Protein 4LQZ (pdb70)

CATH classification: 2.40.128.570

Nearest PDB structures (foldseek):
  4lqz-assembly1_A  TM=1.008E+00  e=1.865E-23  Staphylococcus aureus subsp. aureus Mu50
  6ybp-assembly1_J  TM=5.156E-01  e=3.260E+00  Methylorubrum extorquens AM1
  2ra6-assembly2_D  TM=4.045E-01  e=3.438E+00  Trichosurus vulpecula

B-factor: mean 44.54, std 18.02, range [18.48, 122.45]

InterPro domains:
  IPR032590 Protein of unknown function DUF4909 [PF16253] (34-160)

Structure (mmCIF, N/CA/C/O backbone):
data_4LQZ
#
_entry.id   4LQZ
#
_cell.length_a   60.352
_cell.length_b   60.352
_cell.length_c   37.388
_cell.angle_alpha   90.000
_cell.angle_beta   90.000
_cell.angle_gamma   90.000
#
_symmetry.space_group_name_H-M   'P 4'
#
loop_
_entity.id
_entity.type
_entity.pdbx_description
1 polymer 'Uncharacterized protein'
2 non-polymer 'PHOSPHATE ION'
3 non-polymer 'CHLORIDE ION'
4 water water
#
loop_
_atom_site.group_PDB
_atom_site.id
_atom_site.type_symbol
_atom_site.label_atom_id
_atom_site.label_alt_id
_atom_site.label_comp_id
_atom_site.label_asym_id
_atom_site.label_entity_id
_atom_site.label_seq_id
_atom_site.pdbx_PDB_ins_code
_atom_site.Cartn_x
_atom_site.Cartn_y
_atom_site.Cartn_z
_atom_site.occupancy
_atom_site.B_iso_or_equiv
_atom_site.auth_seq_id
_atom_site.auth_comp_id
_atom_site.auth_asym_id
_atom_site.auth_atom_id
_atom_site.pdbx_PDB_model_num
ATOM 1 N N . GLU A 1 13 ? 30.730 22.550 1.912 1.00 65.36 -6 GLU A N 1
ATOM 2 C CA . GLU A 1 13 ? 29.442 21.863 1.858 1.00 62.74 -6 GLU A CA 1
ATOM 3 C C . GLU A 1 13 ? 28.361 22.621 2.670 1.00 63.53 -6 GLU A C 1
ATOM 4 O O . GLU A 1 13 ? 28.503 23.825 2.919 1.00 64.68 -6 GLU A O 1
ATOM 6 N N . ASN A 1 14 ? 27.279 21.911 3.057 1.00 55.92 -5 ASN A N 1
ATOM 7 C CA . ASN A 1 14 ? 26.139 22.458 3.799 1.00 52.82 -5 ASN A CA 1
ATOM 8 C C . ASN A 1 14 ? 26.194 22.096 5.300 1.00 51.38 -5 ASN A C 1
ATOM 9 O O . ASN A 1 14 ? 26.190 20.912 5.653 1.00 48.52 -5 ASN A O 1
ATOM 14 N N . LEU A 1 15 ? 26.217 23.140 6.171 1.00 46.03 -4 LEU A N 1
ATOM 15 C CA . LEU A 1 15 ? 26.335 23.045 7.632 1.00 43.21 -4 LEU A CA 1
ATOM 16 C C . LEU A 1 15 ? 25.005 23.239 8.387 1.00 39.35 -4 LEU A C 1
ATOM 17 O O . LEU A 1 15 ? 25.025 23.543 9.581 1.00 39.34 -4 LEU A O 1
ATOM 19 N N . TYR A 1 16 ? 23.855 23.044 7.709 1.00 30.81 -3 TYR A N 1
ATOM 20 C CA . TYR A 1 16 ? 22.490 23.229 8.263 1.00 26.68 -3 TYR A CA 1
ATOM 21 C C . TYR A 1 16 ? 22.239 22.456 9.582 1.00 27.43 -3 TYR A C 1
ATOM 22 O O . TYR A 1 16 ? 21.576 22.986 10.465 1.00 26.58 -3 TYR A O 1
ATOM 31 N N . PHE A 1 17 ? 22.766 21.228 9.708 1.00 23.22 -2 PHE A N 1
ATOM 32 C CA . PHE A 1 17 ? 22.584 20.387 10.900 1.00 22.26 -2 PHE A CA 1
ATOM 33 C C . PHE A 1 17 ? 23.856 20.259 11.738 1.00 27.05 -2 PHE A C 1
ATOM 34 O O . PHE A 1 17 ? 23.798 19.695 12.834 1.00 25.25 -2 PHE A O 1
ATOM 42 N N . GLN A 1 18 ? 25.008 20.708 11.201 1.00 26.64 -1 GLN A N 1
ATOM 43 C CA . GLN A 1 18 ? 26.287 20.578 11.878 1.00 28.20 -1 GLN A CA 1
ATOM 44 C C . GLN A 1 18 ? 26.225 21.172 13.281 1.00 32.39 -1 GLN A C 1
ATOM 45 O O . GLN A 1 18 ? 25.777 22.307 13.458 1.00 29.97 -1 GLN A O 1
ATOM 51 N N . GLY A 1 19 ? 26.619 20.355 14.256 1.00 30.35 0 GLY A N 1
ATOM 52 C CA . GLY A 1 19 ? 26.653 20.722 15.662 1.00 32.10 0 GLY A CA 1
ATOM 53 C C . GLY A 1 19 ? 25.337 20.564 16.386 1.00 35.34 0 GLY A C 1
ATOM 54 O O . GLY A 1 19 ? 25.280 20.827 17.588 1.00 36.27 0 GLY A O 1
ATOM 55 N N . GLN A 1 20 ? 24.261 20.126 15.663 1.00 28.69 34 GLN A N 1
ATOM 56 C CA . GLN A 1 20 ? 22.925 19.958 16.245 1.00 27.84 34 GLN A CA 1
ATOM 57 C C . GLN A 1 20 ? 22.652 18.508 16.661 1.00 30.58 34 GLN A C 1
ATOM 58 O O . GLN A 1 20 ? 22.970 17.574 15.919 1.00 27.16 34 GLN A O 1
ATOM 64 N N . ARG A 1 21 ? 21.940 18.364 17.789 1.00 27.41 35 ARG A N 1
ATOM 65 C CA . ARG A 1 21 ? 21.503 17.106 18.383 1.00 26.42 35 ARG A CA 1
ATOM 66 C C . ARG A 1 21 ? 19.971 17.065 18.398 1.00 27.91 35 ARG A C 1
ATOM 67 O O . ARG A 1 21 ? 19.329 18.007 18.875 1.00 29.16 35 ARG A O 1
ATOM 75 N N . PHE A 1 22 ? 19.385 15.998 17.861 1.00 23.04 36 PHE A N 1
ATOM 76 C CA . PHE A 1 22 ? 17.927 15.838 17.820 1.00 23.17 36 PHE A CA 1
ATOM 77 C C . PHE A 1 22 ? 17.463 14.590 18.486 1.00 29.96 36 PHE A C 1
ATOM 78 O O . PHE A 1 22 ? 18.116 13.545 18.400 1.00 29.37 36 PHE A O 1
ATOM 86 N N . GLU A 1 23 ? 16.264 14.657 19.033 1.00 27.21 37 GLU A N 1
ATOM 87 C CA . GLU A 1 23 ? 15.590 13.484 19.545 1.00 28.54 37 GLU A CA 1
ATOM 88 C C . GLU A 1 23 ? 14.908 12.853 18.340 1.00 32.76 37 GLU A C 1
ATOM 89 O O . GLU A 1 23 ? 14.309 13.571 17.533 1.00 31.97 37 GLU A O 1
ATOM 95 N N . ILE A 1 24 ? 15.016 11.540 18.195 1.00 28.02 38 ILE A N 1
ATOM 96 C CA . ILE A 1 24 ? 14.417 10.830 17.070 1.00 28.21 38 ILE A CA 1
ATOM 97 C C . ILE A 1 24 ? 13.094 10.197 17.476 1.00 35.66 38 ILE A C 1
ATOM 98 O O . ILE A 1 24 ? 13.035 9.418 18.436 1.00 36.74 38 ILE A O 1
ATOM 103 N N . GLN A 1 25 ? 12.046 10.502 16.705 1.00 33.99 39 GLN A N 1
ATOM 104 C CA . GLN A 1 25 ? 10.706 9.963 16.919 1.00 37.37 39 GLN A CA 1
ATOM 105 C C . GLN A 1 25 ? 10.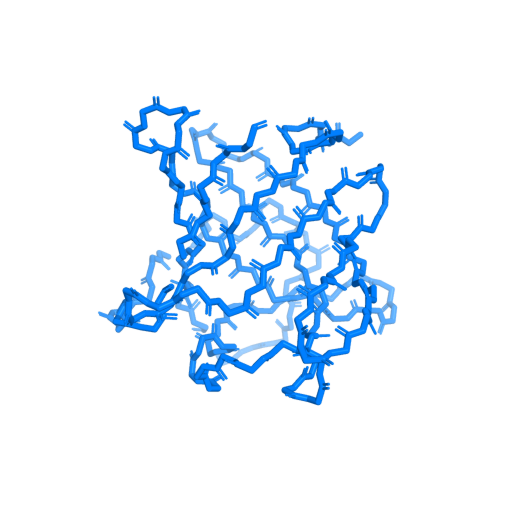170 9.358 15.644 1.00 41.40 39 GLN A C 1
ATOM 106 O O . GLN A 1 25 ? 10.444 9.839 14.540 1.00 38.93 39 GLN A O 1
ATOM 112 N N . GLN A 1 26 ? 9.459 8.256 15.797 1.00 40.97 40 GLN A N 1
ATOM 113 C CA . GLN A 1 26 ? 8.809 7.549 14.698 1.00 41.00 40 GLN A CA 1
ATOM 114 C C . GLN A 1 26 ? 7.577 6.882 15.278 1.00 50.29 40 GLN A C 1
ATOM 115 O O . GLN A 1 26 ? 7.682 6.207 16.303 1.00 51.84 40 GLN A O 1
ATOM 121 N N . HIS A 1 27 ? 6.406 7.163 14.697 1.00 50.60 41 HIS A N 1
ATOM 122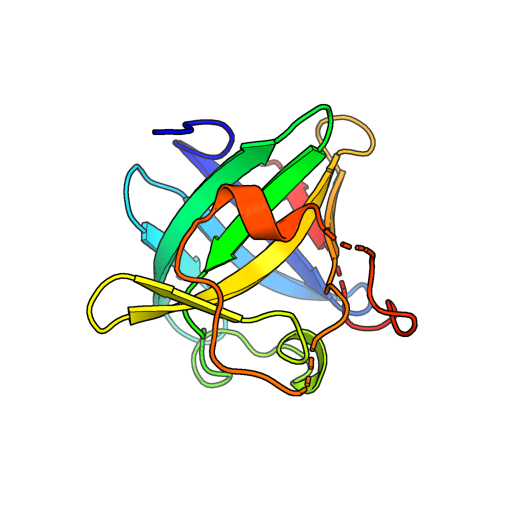 C CA . HIS A 1 27 ? 5.101 6.676 15.188 1.00 55.66 41 HIS A CA 1
ATOM 123 C C . HIS A 1 27 ? 4.897 7.144 16.658 1.00 61.09 41 HIS A C 1
ATOM 124 O O . HIS A 1 27 ? 4.556 6.357 17.537 1.00 64.09 41 HIS A O 1
ATOM 131 N N . ASN A 1 28 ? 5.195 8.434 16.911 1.00 57.79 42 ASN A N 1
ATOM 132 C CA . ASN A 1 28 ? 5.061 9.176 18.182 1.00 60.42 42 ASN A CA 1
ATOM 133 C C . ASN A 1 28 ? 5.895 8.577 19.336 1.00 65.72 42 ASN A C 1
ATOM 134 O O . ASN A 1 28 ? 5.699 8.966 20.496 1.00 68.59 42 ASN A O 1
ATOM 139 N N . GLU A 1 29 ? 6.846 7.677 19.020 1.00 59.69 43 GLU A N 1
ATOM 140 C CA . GLU A 1 29 ? 7.708 7.068 20.023 1.00 59.65 43 GLU A CA 1
ATOM 141 C C . GLU A 1 29 ? 9.142 7.487 19.812 1.00 57.58 43 GLU A C 1
ATOM 142 O O . GLU A 1 29 ? 9.622 7.482 18.679 1.00 54.09 43 GLU A O 1
ATOM 144 N N . THR A 1 30 ? 9.826 7.830 20.907 1.00 53.43 44 THR A N 1
ATOM 145 C CA . THR A 1 30 ? 11.243 8.144 20.913 1.00 50.82 44 THR A CA 1
ATOM 146 C C . THR A 1 30 ? 12.032 6.837 20.626 1.00 51.98 44 THR A C 1
ATOM 147 O O . THR A 1 30 ? 11.779 5.804 21.249 1.00 53.66 44 THR A O 1
ATOM 151 N N . ILE A 1 31 ? 12.925 6.872 19.636 1.00 44.55 45 ILE A N 1
ATOM 152 C CA . ILE A 1 31 ? 13.708 5.682 19.286 1.00 43.06 45 ILE A CA 1
ATOM 153 C C . ILE A 1 31 ? 15.219 5.965 19.435 1.00 44.71 45 ILE A C 1
ATOM 154 O O . ILE A 1 31 ? 16.033 5.080 19.150 1.00 43.88 45 ILE A O 1
ATOM 159 N N . GLY A 1 32 ? 15.567 7.157 19.941 1.00 38.60 46 GLY A N 1
ATOM 160 C CA . GLY A 1 32 ? 16.953 7.563 20.153 1.00 36.44 46 GLY A CA 1
ATOM 161 C C . GLY A 1 32 ? 17.266 9.021 19.871 1.00 36.80 46 GLY A C 1
ATOM 162 O O . GLY A 1 32 ? 16.353 9.828 19.709 1.00 35.04 46 GLY A O 1
ATOM 163 N N . SER A 1 33 ? 18.576 9.366 19.875 1.00 30.43 47 SER A N 1
ATOM 164 C CA . SER A 1 33 ? 19.115 10.697 19.598 1.00 27.71 47 SER A CA 1
ATOM 165 C C . SER A 1 33 ? 20.108 10.637 18.436 1.00 28.04 47 SER A C 1
ATOM 166 O O . SER A 1 33 ? 20.732 9.608 18.197 1.00 24.50 47 SER A O 1
ATOM 169 N N . ILE A 1 34 ? 20.248 11.758 17.727 1.00 24.73 48 ILE A N 1
ATOM 170 C CA . ILE A 1 34 ? 21.179 11.876 16.614 1.00 23.62 48 ILE A CA 1
ATOM 171 C C . ILE A 1 34 ? 21.899 13.216 16.727 1.00 24.33 48 ILE A C 1
ATOM 172 O O . ILE A 1 34 ? 21.261 14.258 16.886 1.00 21.36 48 ILE A O 1
ATOM 177 N N . TYR A 1 35 ? 23.219 13.176 16.647 1.00 22.92 49 TYR A N 1
ATOM 178 C CA . TYR A 1 35 ? 24.058 14.357 16.666 1.00 24.36 49 TYR A CA 1
ATOM 179 C C . TYR A 1 35 ? 24.798 14.430 15.341 1.00 26.76 49 TYR A C 1
ATOM 180 O O . TYR A 1 35 ? 25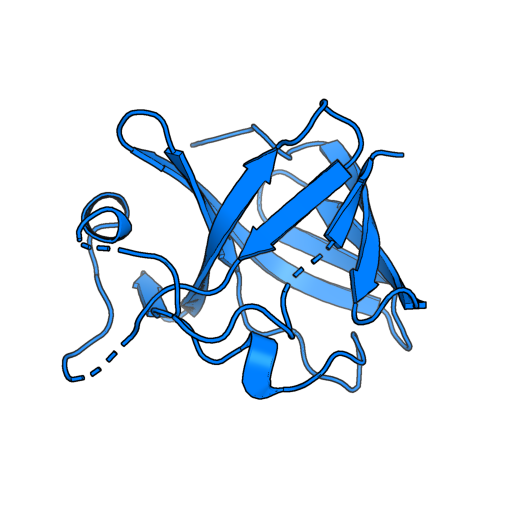.445 13.472 14.965 1.00 27.32 49 TYR A O 1
ATOM 189 N N . PHE A 1 36 ? 24.712 15.549 14.640 1.00 22.73 50 PHE A N 1
ATOM 190 C CA . PHE A 1 36 ? 25.401 15.697 13.354 1.00 22.40 50 PHE A CA 1
ATOM 191 C C . PHE A 1 36 ? 26.691 16.490 13.488 1.00 25.07 50 PHE A C 1
ATOM 192 O O . PHE A 1 36 ? 26.666 17.615 13.994 1.00 21.83 50 PHE A O 1
ATOM 200 N N . SER A 1 37 ? 27.839 15.914 13.041 1.00 24.85 51 SER A N 1
ATOM 201 C CA . SER A 1 37 ? 29.092 16.677 12.997 1.00 27.55 51 SER A CA 1
ATOM 202 C C . SER A 1 37 ? 29.307 17.195 11.590 1.00 32.04 51 SER A C 1
ATOM 203 O O . SER A 1 37 ? 28.353 17.289 10.831 1.00 28.44 51 SER A O 1
ATOM 206 N N . ALA A 1 38 ? 30.570 17.454 11.192 1.00 33.29 52 ALA A N 1
ATOM 207 C CA . ALA A 1 38 ? 30.802 17.876 9.820 1.00 34.72 52 ALA A CA 1
ATOM 208 C C . ALA A 1 38 ? 30.567 16.695 8.858 1.00 35.53 52 ALA A C 1
ATOM 209 O O . ALA A 1 38 ? 29.934 16.900 7.831 1.00 34.96 52 ALA A O 1
ATOM 211 N N . ASP A 1 39 ? 31.001 15.459 9.207 1.00 30.09 53 ASP A N 1
ATOM 212 C CA . ASP A 1 39 ? 30.874 14.316 8.277 1.00 26.77 53 ASP A CA 1
ATOM 213 C C . ASP A 1 39 ? 29.955 13.172 8.683 1.00 27.09 53 ASP A C 1
ATOM 214 O O . ASP A 1 39 ? 29.548 12.406 7.807 1.00 23.12 53 ASP A O 1
ATOM 219 N N . TYR A 1 40 ? 29.674 13.004 9.984 1.00 23.66 54 TYR A N 1
ATOM 220 C CA . TYR A 1 40 ? 28.877 11.864 10.415 1.00 21.82 54 TYR A CA 1
ATOM 221 C C . TYR A 1 40 ? 27.689 12.214 11.282 1.00 23.33 54 TYR A C 1
ATOM 222 O O . TYR A 1 40 ? 27.716 13.186 12.034 1.00 24.51 54 TYR A O 1
ATOM 231 N N . ALA A 1 41 ? 26.666 11.359 11.220 1.00 19.67 55 ALA A N 1
ATOM 232 C CA . ALA A 1 41 ? 25.559 11.388 12.162 1.00 18.97 55 ALA A CA 1
ATOM 233 C C . ALA A 1 41 ? 25.958 10.427 13.242 1.00 23.22 55 ALA A C 1
ATOM 234 O O . ALA A 1 41 ? 26.434 9.327 12.929 1.00 23.33 55 ALA A O 1
ATOM 236 N N . HIS A 1 42 ? 25.896 10.867 14.498 1.00 21.10 56 HIS A N 1
ATOM 237 C CA . HIS A 1 42 ? 26.252 10.033 15.639 1.00 21.66 56 HIS A CA 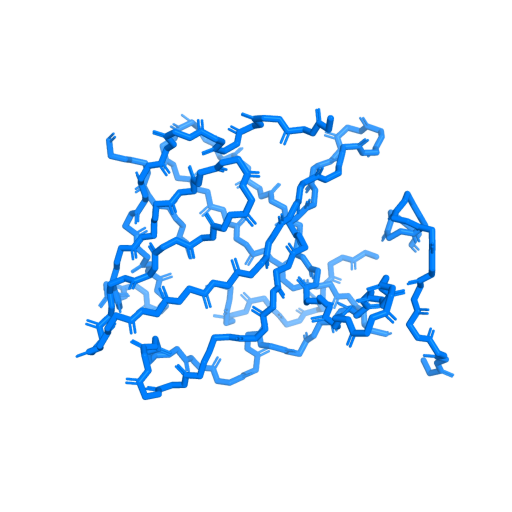1
ATOM 238 C C . HIS A 1 42 ? 24.919 9.613 16.290 1.00 25.25 56 HIS A C 1
ATOM 239 O O . HIS A 1 42 ? 24.183 10.445 16.851 1.00 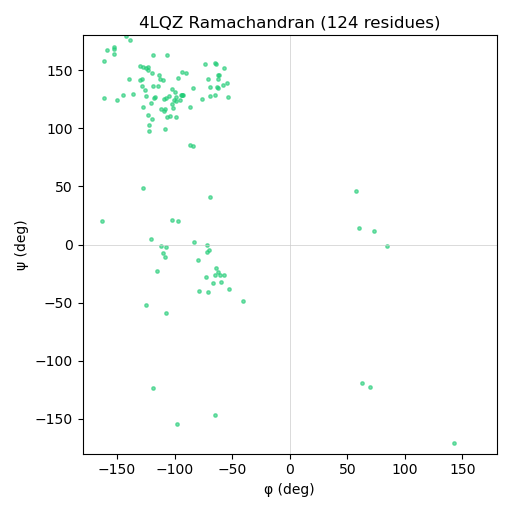24.16 56 HIS A O 1
ATOM 246 N N . ILE A 1 43 ? 24.600 8.318 16.165 1.00 21.87 57 ILE A N 1
ATOM 247 C CA . ILE A 1 43 ? 23.309 7.785 16.586 1.00 23.93 57 ILE A CA 1
ATOM 248 C C . ILE A 1 43 ? 23.428 7.067 17.922 1.00 31.17 57 ILE A C 1
ATOM 249 O O . ILE A 1 43 ? 24.323 6.244 18.124 1.00 28.63 57 ILE A O 1
ATOM 254 N N . ARG A 1 44 ? 22.479 7.374 18.823 1.00 30.11 58 ARG A N 1
ATOM 255 C CA . ARG A 1 44 ? 22.338 6.700 20.109 1.00 32.75 58 ARG A CA 1
ATOM 256 C C . ARG A 1 44 ? 20.922 6.131 20.148 1.00 36.91 58 ARG A C 1
ATOM 257 O O . ARG A 1 44 ? 19.994 6.897 20.352 1.00 36.49 58 ARG A O 1
ATOM 265 N N . GLY A 1 45 ? 20.764 4.843 19.824 1.00 35.21 59 GLY A N 1
ATOM 266 C CA . GLY A 1 45 ? 19.478 4.135 19.850 1.00 36.93 59 GLY A CA 1
ATOM 267 C C . GLY A 1 45 ? 19.554 2.986 20.833 1.00 42.74 59 GLY A C 1
ATOM 268 O O . GLY A 1 45 ? 19.942 3.204 21.988 1.00 43.40 59 GLY A O 1
ATOM 269 N N . ILE A 1 46 ? 19.280 1.727 20.367 1.00 40.31 60 ILE A N 1
ATOM 270 C CA . ILE A 1 46 ? 19.473 0.509 21.192 1.00 42.32 60 ILE A CA 1
ATOM 271 C C . ILE A 1 46 ? 20.963 0.366 21.429 1.00 41.81 60 ILE A C 1
ATOM 272 O O . ILE A 1 46 ? 21.406 -0.176 22.447 1.00 42.10 60 ILE A O 1
ATOM 277 N N . GLU A 1 47 ? 21.733 0.796 20.424 1.00 35.11 61 GLU A N 1
ATOM 278 C CA . GLU A 1 47 ? 23.196 0.806 20.438 1.00 34.74 61 GLU A CA 1
ATOM 279 C C . GLU A 1 47 ? 23.692 2.091 19.818 1.00 35.00 61 GLU A C 1
ATOM 280 O O . GLU A 1 47 ? 22.890 2.883 19.326 1.00 32.87 61 GLU A O 1
ATOM 286 N N . LYS A 1 48 ? 25.006 2.300 19.835 1.00 31.79 62 LYS A N 1
ATOM 287 C CA . LYS A 1 48 ? 25.644 3.458 19.205 1.00 30.36 62 LYS A CA 1
ATOM 288 C C . LYS A 1 48 ? 26.005 3.119 17.773 1.00 34.79 62 LYS A C 1
ATOM 289 O O . LYS A 1 48 ? 26.407 1.996 17.479 1.00 35.41 62 LYS A O 1
ATOM 295 N N . GLY A 1 49 ? 25.957 4.105 16.907 1.00 30.97 63 G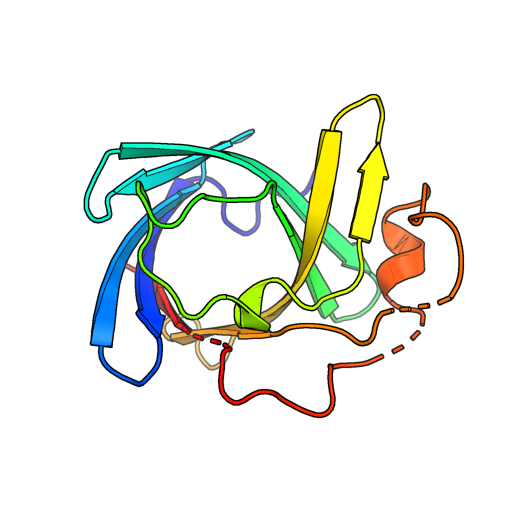LY A N 1
ATOM 296 C CA . GLY A 1 49 ? 26.374 3.908 15.527 1.00 29.82 63 GLY A CA 1
ATOM 297 C C . GLY A 1 49 ? 26.734 5.202 14.842 1.00 28.45 63 GLY A C 1
ATOM 298 O O . GLY A 1 49 ? 26.497 6.280 15.378 1.00 26.42 63 GLY A O 1
ATOM 299 N N . THR A 1 50 ? 27.367 5.104 13.686 1.00 24.81 64 THR A N 1
ATOM 300 C CA . THR A 1 50 ? 27.676 6.296 12.901 1.00 23.87 64 THR A CA 1
ATOM 301 C C . THR A 1 50 ? 27.221 6.062 11.478 1.00 28.74 64 THR A C 1
ATOM 302 O O . THR A 1 50 ? 27.152 4.910 11.007 1.00 28.53 64 THR A O 1
ATOM 306 N N . ALA A 1 51 ? 26.915 7.155 10.796 1.00 23.97 65 ALA A N 1
ATOM 307 C CA . ALA A 1 51 ? 26.489 7.118 9.418 1.00 23.05 65 ALA A CA 1
ATOM 308 C C . ALA A 1 51 ? 27.017 8.343 8.685 1.00 25.84 65 ALA A C 1
ATOM 309 O O . ALA A 1 51 ? 26.823 9.473 9.156 1.00 24.09 65 ALA A O 1
ATOM 311 N N . LYS A 1 52 ? 27.676 8.124 7.529 1.00 23.34 66 LYS A N 1
ATOM 312 C CA . LYS A 1 52 ? 28.126 9.237 6.679 1.00 23.13 66 LYS A CA 1
ATOM 313 C C . LYS A 1 52 ? 26.885 9.992 6.223 1.00 26.48 66 LYS A C 1
ATOM 314 O O . LYS A 1 52 ? 25.854 9.370 5.978 1.00 24.69 66 LYS A O 1
ATOM 320 N N . TYR A 1 53 ? 26.967 11.316 6.142 1.00 24.42 67 TYR A N 1
ATOM 321 C CA . TYR A 1 53 ? 25.828 12.139 5.725 1.00 22.77 67 TYR A CA 1
ATOM 322 C C . TYR A 1 53 ? 26.336 13.419 5.093 1.00 27.50 67 TYR A C 1
ATOM 323 O O . TYR A 1 53 ? 27.468 13.849 5.340 1.00 28.87 67 TYR A O 1
ATOM 332 N N . PHE A 1 54 ? 25.438 14.086 4.389 1.00 25.93 68 PHE A N 1
ATOM 333 C CA . PHE A 1 54 ? 25.599 15.426 3.856 1.00 25.42 68 PHE A CA 1
ATOM 334 C C . PHE A 1 54 ? 24.243 15.991 3.537 1.00 27.52 68 PHE A C 1
ATOM 335 O O . PHE A 1 54 ? 23.269 15.241 3.387 1.00 26.49 68 PHE A O 1
ATOM 343 N N . ILE A 1 55 ? 24.168 17.323 3.475 1.00 24.67 69 ILE A N 1
ATOM 344 C CA . ILE A 1 55 ? 22.935 18.045 3.164 1.00 24.51 69 ILE A CA 1
ATOM 345 C C . ILE A 1 55 ? 23.149 18.843 1.893 1.00 33.25 69 ILE A C 1
ATOM 346 O O . ILE A 1 55 ? 24.217 19.417 1.706 1.00 34.41 69 ILE A O 1
ATOM 351 N N . ASP A 1 56 ? 22.166 18.813 0.986 1.00 31.85 70 ASP A N 1
ATOM 352 C CA . ASP A 1 56 ? 22.216 19.603 -0.231 1.00 34.02 70 ASP A CA 1
ATOM 353 C C . ASP A 1 56 ? 20.961 20.456 -0.321 1.00 36.92 70 ASP A C 1
ATOM 354 O O . ASP A 1 56 ? 19.844 19.948 -0.173 1.00 34.29 70 ASP A O 1
ATOM 359 N N . LYS A 1 57 ? 21.160 21.765 -0.521 1.00 36.84 71 LYS A N 1
ATOM 360 C CA . LYS A 1 57 ? 20.068 22.709 -0.714 1.00 37.20 71 LYS A CA 1
ATOM 361 C C . LYS A 1 57 ? 19.975 22.994 -2.188 1.00 44.98 71 LYS A C 1
ATOM 362 O O . LYS A 1 57 ? 20.942 23.463 -2.788 1.00 46.95 71 LYS A O 1
ATOM 368 N N . VAL A 1 58 ? 18.842 22.647 -2.788 1.00 42.88 72 VAL A N 1
ATOM 369 C CA . VAL A 1 58 ? 18.591 22.906 -4.201 1.00 46.01 72 VAL A CA 1
ATOM 370 C C . VAL A 1 58 ? 17.247 23.633 -4.262 1.00 49.60 72 VAL A C 1
ATOM 371 O O . VAL A 1 58 ? 16.228 23.135 -3.774 1.00 46.71 72 VAL A O 1
ATOM 375 N N . GLY A 1 59 ? 17.301 24.854 -4.775 1.00 48.99 73 GLY A N 1
ATOM 376 C CA . GLY A 1 59 ? 16.149 25.740 -4.824 1.00 49.50 73 GLY A CA 1
ATOM 377 C C . GLY A 1 59 ? 15.803 26.183 -3.419 1.00 50.06 73 GLY A C 1
ATOM 378 O O . GLY A 1 59 ? 16.655 26.727 -2.711 1.00 50.19 73 GLY A O 1
ATOM 379 N N . SER A 1 60 ? 14.563 25.913 -3.006 1.00 44.07 74 SER A N 1
ATOM 380 C CA A SER A 1 60 ? 14.049 26.275 -1.687 0.50 41.34 74 SER A CA 1
ATOM 381 C CA B SER A 1 60 ? 14.064 26.279 -1.683 0.50 41.13 74 SER A CA 1
ATOM 382 C C . SER A 1 60 ? 14.160 25.118 -0.700 1.00 42.90 74 SER A C 1
ATOM 383 O O . SER A 1 60 ? 14.181 25.351 0.510 1.00 43.21 74 SER A O 1
ATOM 388 N N . LYS A 1 61 ? 14.235 23.873 -1.207 1.00 37.42 75 LYS A N 1
ATOM 389 C CA . LYS A 1 61 ? 14.276 22.678 -0.362 1.00 33.54 75 LYS A CA 1
ATOM 390 C C . LYS A 1 61 ? 15.692 22.168 -0.030 1.00 37.09 75 LYS A C 1
ATOM 391 O O . LYS A 1 61 ? 16.622 22.321 -0.826 1.00 39.10 75 LYS A O 1
ATOM 397 N N . ARG A 1 62 ? 15.827 21.566 1.175 1.00 30.15 76 ARG A N 1
ATOM 398 C CA . ARG A 1 62 ? 17.038 20.920 1.696 1.00 27.58 76 ARG A CA 1
ATOM 399 C C . ARG A 1 62 ? 16.820 19.414 1.760 1.00 28.20 76 ARG A C 1
ATOM 400 O O . ARG A 1 62 ? 15.721 18.949 2.080 1.00 25.91 76 ARG A O 1
ATOM 408 N N . TYR A 1 63 ? 17.865 18.639 1.430 1.00 26.35 77 TYR A N 1
ATOM 409 C CA . TYR A 1 63 ? 17.746 17.191 1.423 1.00 25.28 77 TYR A CA 1
ATOM 410 C C . TYR A 1 63 ? 18.851 16.574 2.236 1.00 28.81 77 TYR A C 1
ATOM 411 O O . TYR A 1 63 ? 19.985 17.049 2.197 1.00 29.34 77 TYR A O 1
ATOM 420 N N . LEU A 1 64 ? 18.493 15.571 3.051 1.00 25.14 78 LEU A N 1
ATOM 421 C CA . LEU A 1 64 ? 19.443 14.814 3.836 1.00 24.94 78 LEU A CA 1
ATOM 422 C C . LEU A 1 64 ? 19.840 13.582 3.050 1.00 27.21 78 LEU A C 1
ATOM 423 O O . LEU A 1 64 ? 18.973 12.865 2.555 1.00 26.98 78 LEU A O 1
ATOM 428 N N . PHE A 1 65 ? 21.151 13.365 2.901 1.00 24.71 79 PHE A N 1
ATOM 429 C CA . PHE A 1 65 ? 21.749 12.188 2.284 1.00 25.33 79 PHE A CA 1
ATOM 430 C C . PHE A 1 65 ? 22.388 11.405 3.411 1.00 27.13 79 PHE A C 1
ATOM 431 O O . PHE A 1 65 ? 23.271 11.947 4.057 1.00 26.58 79 PHE A O 1
ATOM 439 N N . ILE A 1 66 ? 21.916 10.197 3.726 1.00 23.82 80 ILE A N 1
ATOM 440 C CA . ILE A 1 66 ? 22.493 9.466 4.871 1.00 23.19 80 ILE A CA 1
ATOM 441 C C . ILE A 1 66 ? 22.645 7.960 4.565 1.00 28.79 80 ILE A C 1
ATOM 442 O O . ILE A 1 66 ? 21.789 7.354 3.909 1.00 26.75 80 ILE A O 1
ATOM 447 N N . GLU A 1 67 ? 23.747 7.371 5.066 1.00 28.03 81 GLU A N 1
ATOM 448 C CA . GLU A 1 67 ? 23.994 5.934 4.966 1.00 29.08 81 GLU A CA 1
ATOM 449 C C . GLU A 1 67 ? 22.951 5.215 5.751 1.00 31.68 81 GLU A C 1
ATOM 450 O O . GLU A 1 67 ? 22.435 5.771 6.713 1.00 28.69 81 GLU A O 1
ATOM 456 N N . TYR A 1 68 ? 22.702 3.953 5.411 1.00 31.81 82 TYR A N 1
ATOM 457 C CA . TYR A 1 68 ? 21.766 3.109 6.132 1.00 30.31 82 TYR A CA 1
ATOM 458 C C . TYR A 1 68 ? 22.224 2.906 7.595 1.00 31.65 82 TYR A C 1
ATOM 459 O O . TYR A 1 68 ? 23.417 2.740 7.848 1.00 29.96 82 TYR A O 1
ATOM 468 N N . ILE A 1 69 ? 21.287 3.042 8.548 1.00 28.34 83 ILE A N 1
ATOM 469 C CA . ILE A 1 69 ? 21.524 2.807 9.983 1.00 27.65 83 ILE A CA 1
ATOM 470 C C . ILE A 1 69 ? 20.789 1.523 10.305 1.00 32.83 83 ILE A C 1
ATOM 471 O O . ILE A 1 69 ? 19.564 1.526 10.173 1.00 31.51 83 ILE A O 1
ATOM 476 N N . PRO A 1 70 ? 21.470 0.432 10.716 1.00 32.41 84 PRO A N 1
ATOM 477 C CA . PRO A 1 70 ? 20.739 -0.827 10.949 1.00 34.70 84 PRO A CA 1
ATOM 478 C C . PRO A 1 70 ? 19.903 -0.812 12.223 1.00 39.54 84 PRO A C 1
ATOM 479 O O . PRO A 1 70 ? 20.202 -0.059 13.147 1.00 38.43 84 PRO A O 1
ATOM 483 N N . ASP A 1 71 ? 18.847 -1.660 12.266 1.00 37.26 85 ASP A N 1
ATOM 484 C CA . ASP A 1 71 ? 17.907 -1.729 13.389 1.00 38.43 85 ASP A CA 1
ATOM 485 C C . ASP A 1 71 ? 18.541 -2.342 14.655 1.00 42.64 85 ASP A C 1
ATOM 486 O O . ASP A 1 71 ? 17.921 -2.244 15.716 1.00 44.67 85 ASP A O 1
ATOM 491 N N . ASN A 1 72 ? 19.807 -2.835 14.594 1.00 36.71 86 ASN A N 1
ATOM 492 C CA . ASN A 1 72 ? 20.507 -3.245 15.819 1.00 37.90 86 ASN A CA 1
ATOM 493 C C . ASN A 1 72 ? 21.050 -1.964 16.506 1.00 40.36 86 ASN A C 1
ATOM 494 O O . ASN A 1 72 ? 21.453 -2.006 17.667 1.00 42.86 86 ASN A O 1
ATOM 499 N N . VAL A 1 73 ? 21.042 -0.828 15.782 1.00 32.94 87 VAL A N 1
ATOM 500 C CA . VAL A 1 73 ? 21.467 0.487 16.282 1.00 30.96 87 VAL A CA 1
ATOM 501 C C . VAL A 1 73 ? 20.225 1.375 16.480 1.00 36.72 87 VAL A C 1
ATOM 502 O O . VAL A 1 73 ? 19.980 1.837 17.590 1.00 37.18 87 VAL A O 1
ATOM 506 N N . LEU A 1 74 ? 19.452 1.612 15.406 1.00 33.78 88 LEU A N 1
ATOM 507 C CA . LEU A 1 74 ? 18.273 2.452 15.456 1.00 33.53 88 LEU A CA 1
ATOM 508 C C . LEU A 1 74 ? 17.058 1.645 15.062 1.00 39.70 88 LEU A C 1
ATOM 509 O O . LEU A 1 74 ? 16.883 1.317 13.888 1.00 38.36 88 LEU A O 1
ATOM 514 N N . ASN A 1 75 ? 16.219 1.343 16.043 1.00 38.64 89 ASN A N 1
ATOM 515 C CA . ASN A 1 75 ? 15.063 0.499 15.809 1.00 42.27 89 ASN A CA 1
ATOM 516 C C . ASN A 1 75 ? 13.871 1.296 15.277 1.00 47.83 89 ASN A C 1
ATOM 517 O O . ASN A 1 75 ? 12.988 1.703 16.034 1.00 50.37 89 ASN A O 1
ATOM 522 N N . CYS A 1 76 ? 13.856 1.489 13.956 1.00 44.49 90 CYS A N 1
ATOM 523 C CA . CYS A 1 76 ? 12.822 2.206 13.220 1.00 45.17 90 CYS A CA 1
ATOM 524 C C . CYS A 1 76 ? 12.167 1.259 12.214 1.00 51.31 90 CYS A C 1
ATOM 525 O O . CYS A 1 76 ? 12.720 0.187 11.939 1.00 51.21 90 CYS A O 1
ATOM 528 N N . LYS A 1 77 ? 10.967 1.629 11.701 1.00 47.90 91 LYS A N 1
ATOM 529 C CA . LYS A 1 77 ? 10.234 0.834 10.712 1.00 49.28 91 LYS A CA 1
ATOM 530 C C . LYS A 1 77 ? 11.035 0.779 9.400 1.00 49.92 91 LYS A C 1
ATOM 531 O O . LYS A 1 77 ? 11.503 1.817 8.930 1.00 48.05 91 LYS A O 1
ATOM 537 N N . PRO A 1 78 ? 11.263 -0.422 8.841 1.00 46.07 92 PRO A N 1
ATOM 538 C CA . PRO A 1 78 ? 12.125 -0.537 7.650 1.00 44.91 92 PRO A CA 1
ATOM 539 C C . PRO A 1 78 ? 11.678 0.214 6.398 1.00 47.89 92 PRO A C 1
ATOM 540 O O . PRO A 1 78 ? 12.544 0.554 5.589 1.00 44.36 92 PRO A O 1
ATOM 544 N N . ASP A 1 79 ? 10.362 0.482 6.216 1.00 47.27 93 ASP A N 1
ATOM 545 C CA . ASP A 1 79 ? 9.913 1.180 5.008 1.00 46.20 93 ASP A CA 1
ATOM 546 C C . ASP A 1 79 ? 10.309 2.675 5.015 1.00 46.51 93 ASP A C 1
ATOM 547 O O . ASP A 1 79 ? 10.206 3.329 3.982 1.00 45.00 93 ASP A O 1
ATOM 552 N N . PHE A 1 80 ? 10.867 3.164 6.135 1.00 41.22 94 PHE A N 1
ATOM 553 C CA . PHE A 1 80 ? 11.477 4.492 6.237 1.00 37.21 94 PHE A CA 1
ATOM 554 C C . PHE A 1 80 ? 12.631 4.572 5.222 1.00 40.22 94 PHE A C 1
ATOM 555 O O . PHE A 1 80 ? 12.897 5.643 4.665 1.00 38.51 94 PHE A O 1
ATOM 563 N N . TRP A 1 81 ? 13.298 3.417 4.981 1.00 36.67 95 TRP A N 1
ATOM 564 C CA . TRP A 1 81 ? 14.431 3.267 4.071 1.00 36.29 95 TRP A CA 1
ATOM 565 C C . TRP A 1 81 ? 13.983 3.073 2.609 1.00 41.67 95 TRP A C 1
ATOM 566 O O . TRP A 1 81 ? 14.836 3.010 1.725 1.00 41.03 95 TRP A O 1
ATOM 577 N N . LYS A 1 82 ? 12.665 3.110 2.335 1.00 41.94 96 LYS A N 1
ATOM 578 C CA . LYS A 1 82 ? 12.161 3.024 0.965 1.00 44.98 96 LYS A CA 1
ATOM 579 C C . LYS A 1 82 ? 12.133 4.441 0.367 1.00 46.58 96 LYS A C 1
ATOM 580 O O . LYS A 1 82 ? 11.124 5.162 0.445 1.00 46.99 96 LYS A O 1
ATOM 586 N N . THR A 1 83 ? 13.286 4.868 -0.188 1.00 42.17 97 THR A N 1
ATOM 587 C CA . THR A 1 83 ? 13.461 6.233 -0.711 1.00 40.19 97 THR A CA 1
ATOM 588 C C . THR A 1 83 ? 14.519 6.278 -1.825 1.00 46.47 97 THR A C 1
ATOM 589 O O . THR A 1 83 ? 15.262 5.306 -2.015 1.00 48.10 97 THR A O 1
ATOM 593 N N . LEU A 1 84 ? 14.610 7.433 -2.528 1.00 43.09 98 LEU A N 1
ATOM 594 C CA . LEU A 1 84 ? 15.602 7.693 -3.582 1.00 44.36 98 LEU A CA 1
ATOM 595 C C . LEU A 1 84 ? 17.039 7.442 -3.044 1.00 46.00 98 LEU A C 1
ATOM 596 O O . LEU A 1 84 ? 17.350 7.805 -1.897 1.00 40.77 98 LEU A O 1
ATOM 601 N N . LYS A 1 85 ? 17.893 6.821 -3.868 1.00 45.20 99 LYS A N 1
ATOM 602 C CA . LYS A 1 85 ? 19.270 6.550 -3.472 1.00 44.49 99 LYS A CA 1
ATOM 603 C C . LYS A 1 85 ? 20.249 7.349 -4.309 1.00 51.06 99 LYS A C 1
ATOM 604 O O . LYS A 1 85 ? 20.020 7.596 -5.500 1.00 54.59 99 LYS A O 1
ATOM 610 N N . TYR A 1 86 ? 21.347 7.745 -3.664 1.00 44.89 100 TYR A N 1
ATOM 611 C CA . TYR A 1 86 ? 22.449 8.490 -4.245 1.00 45.45 100 TYR A CA 1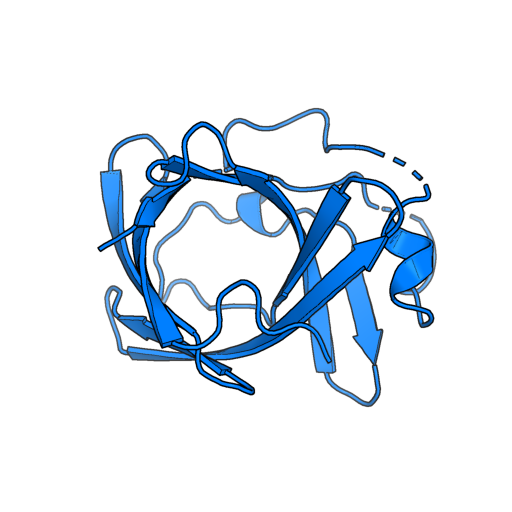
ATOM 612 C C . TYR A 1 86 ? 23.741 7.722 -3.975 1.00 50.89 100 TYR A C 1
ATOM 613 O O . TYR A 1 86 ? 23.979 7.299 -2.837 1.00 46.86 100 TYR A O 1
ATOM 622 N N . LYS A 1 87 ? 24.577 7.567 -5.013 1.00 52.26 101 LYS A N 1
ATOM 623 C CA . LYS A 1 87 ? 25.851 6.865 -4.923 1.00 53.87 101 LYS A CA 1
ATOM 624 C C . LYS A 1 87 ? 27.011 7.765 -5.357 1.00 63.74 101 LYS A C 1
ATOM 625 O O . LYS A 1 87 ? 27.122 8.147 -6.527 1.00 67.43 101 LYS A O 1
ATOM 627 N N . LYS A 1 88 ? 27.844 8.131 -4.374 1.00 61.27 102 LYS A N 1
ATOM 628 C CA . LYS A 1 88 ? 29.078 8.911 -4.499 1.00 64.11 102 LYS A CA 1
ATOM 629 C C . LYS A 1 88 ? 30.163 8.032 -3.971 1.00 70.48 102 LYS A C 1
ATOM 630 O O . LYS A 1 88 ? 30.053 7.561 -2.832 1.00 67.62 102 LYS A O 1
ATOM 636 N N . ASP A 1 89 ? 31.175 7.753 -4.811 1.00 71.61 103 ASP A N 1
ATOM 637 C CA . ASP A 1 89 ? 32.298 6.859 -4.535 1.00 72.79 103 ASP A CA 1
ATOM 638 C C . ASP A 1 89 ? 31.745 5.439 -4.312 1.00 73.91 103 ASP A C 1
ATOM 639 O O . ASP A 1 89 ? 31.081 4.904 -5.204 1.00 75.54 103 ASP A O 1
ATOM 644 N N . LYS A 1 90 ? 31.967 4.859 -3.126 1.00 66.39 104 LYS A N 1
ATOM 645 C CA . LYS A 1 90 ? 31.517 3.506 -2.825 1.00 65.70 104 LYS A CA 1
ATOM 646 C C . LYS A 1 90 ? 30.383 3.520 -1.818 1.00 65.13 104 LYS A C 1
ATOM 647 O O . LYS A 1 90 ? 29.773 2.479 -1.565 1.00 65.94 104 LYS A O 1
ATOM 649 N N . VAL A 1 91 ? 30.074 4.698 -1.267 1.00 57.03 105 VAL A N 1
ATOM 650 C CA . VAL A 1 91 ? 29.021 4.837 -0.275 1.00 52.85 105 VAL A CA 1
ATOM 651 C C . VAL A 1 91 ? 27.684 5.208 -0.945 1.00 53.75 105 VAL A C 1
ATOM 652 O O . VAL A 1 91 ? 27.613 6.154 -1.738 1.00 54.99 105 VAL A O 1
ATOM 656 N N . THR A 1 92 ? 26.638 4.427 -0.602 1.00 45.96 106 THR A N 1
ATOM 657 C CA . THR A 1 92 ? 25.246 4.605 -0.993 1.00 44.48 106 THR A CA 1
ATOM 658 C C . THR A 1 92 ? 24.522 5.399 0.118 1.00 40.64 106 THR A C 1
ATOM 659 O O . THR A 1 92 ? 24.588 5.034 1.299 1.00 36.91 106 THR A O 1
ATOM 663 N N . TYR A 1 93 ? 23.835 6.475 -0.279 1.00 35.27 107 TYR A N 1
ATOM 664 C CA . TYR A 1 93 ? 23.080 7.345 0.629 1.00 31.66 107 TYR A CA 1
ATOM 665 C C . TYR A 1 93 ? 21.588 7.241 0.374 1.00 37.11 107 TYR A C 1
ATOM 666 O O . TYR A 1 93 ? 21.165 7.145 -0.778 1.00 40.54 107 TYR A O 1
ATOM 675 N N . TYR A 1 94 ? 20.793 7.278 1.449 1.00 32.08 108 TYR A N 1
ATOM 676 C CA . TYR A 1 94 ? 19.319 7.307 1.428 1.00 31.39 108 TYR A CA 1
ATOM 677 C C . TYR A 1 94 ? 18.923 8.786 1.535 1.00 34.59 108 TYR A C 1
ATOM 678 O O . TYR A 1 94 ? 19.397 9.483 2.438 1.00 31.46 108 TYR A O 1
ATOM 687 N N . VAL A 1 95 ? 18.134 9.286 0.567 1.00 32.77 109 VAL A N 1
ATOM 688 C CA . VAL A 1 95 ? 17.815 10.714 0.462 1.00 31.09 109 VAL A CA 1
ATOM 689 C C . VAL A 1 95 ? 16.417 11.062 1.048 1.00 33.21 109 VAL A C 1
ATOM 690 O O . VAL A 1 95 ? 15.430 10.400 0.735 1.00 33.86 109 VAL A O 1
ATOM 694 N N . TYR A 1 96 ? 16.366 12.114 1.901 1.00 26.84 110 TYR A N 1
ATOM 695 C CA . TYR A 1 96 ? 15.130 12.567 2.544 1.00 26.44 110 TYR A CA 1
ATOM 696 C C . TYR A 1 96 ? 14.936 14.039 2.393 1.00 27.34 110 TYR A C 1
ATOM 697 O O . TYR A 1 96 ? 15.894 14.809 2.510 1.00 24.42 110 TYR A O 1
ATOM 706 N N . LEU A 1 97 ? 13.684 14.439 2.179 1.00 25.47 111 LEU A N 1
ATOM 707 C CA . LEU A 1 97 ? 13.348 15.841 2.182 1.00 24.85 111 LEU A CA 1
ATOM 708 C C . LEU A 1 97 ? 13.319 16.269 3.638 1.00 29.14 111 LEU A C 1
ATOM 709 O O . LEU A 1 97 ? 12.620 15.642 4.442 1.00 26.97 111 LEU A O 1
ATOM 714 N N . ILE A 1 98 ? 14.098 17.312 3.983 1.00 24.55 112 ILE A N 1
ATOM 715 C CA . ILE A 1 98 ? 14.079 17.855 5.328 1.00 23.44 112 ILE A CA 1
ATOM 716 C C . ILE A 1 98 ? 12.953 18.885 5.393 1.00 29.92 112 ILE A C 1
ATOM 717 O O . ILE A 1 98 ? 12.999 19.885 4.659 1.00 30.51 112 ILE A O 1
ATOM 722 N N . GLU A 1 99 ? 11.943 18.653 6.255 1.00 25.49 113 GLU A N 1
ATOM 723 C CA . GLU A 1 99 ? 10.897 19.670 6.442 1.00 25.96 113 GLU A CA 1
ATOM 724 C C . GLU A 1 99 ? 11.089 20.317 7.804 1.00 28.06 113 GLU A C 1
ATOM 725 O O . GLU A 1 99 ? 11.202 19.620 8.811 1.00 27.51 113 GLU A O 1
ATOM 731 N N . ASN A 1 100 ? 11.176 21.634 7.833 1.00 24.39 114 ASN A N 1
ATOM 732 C CA . ASN A 1 100 ? 11.340 22.375 9.089 1.00 23.67 114 ASN A CA 1
ATOM 733 C C . ASN A 1 100 ? 10.020 23.051 9.386 1.00 26.63 114 ASN A C 1
ATOM 734 O O . ASN A 1 100 ? 9.634 23.969 8.671 1.00 25.26 114 ASN A O 1
ATOM 739 N N . LEU A 1 101 ? 9.303 22.596 10.414 1.00 24.37 115 LEU A N 1
ATOM 740 C CA . LEU A 1 101 ? 7.997 23.193 10.733 1.00 27.68 115 LEU A CA 1
ATOM 741 C C . LEU A 1 101 ? 8.101 24.507 11.490 1.00 31.97 115 LEU A C 1
ATOM 742 O O . LEU A 1 101 ? 7.310 25.409 11.239 1.00 31.81 115 LEU A O 1
ATOM 747 N N . ASP A 1 102 ? 9.035 24.613 12.453 1.00 28.64 116 ASP A N 1
ATOM 748 C CA . ASP A 1 102 ? 9.067 25.799 13.329 1.00 28.21 116 ASP A CA 1
ATOM 749 C C . ASP A 1 102 ? 10.421 25.955 14.067 1.00 30.57 116 ASP A C 1
ATOM 750 O O . ASP A 1 102 ? 10.452 26.585 15.125 1.00 30.38 116 ASP A O 1
ATOM 755 N N . ASP A 1 103 ? 11.487 25.324 13.553 1.00 27.85 117 ASP A N 1
ATOM 756 C CA . ASP A 1 103 ? 12.875 25.314 14.092 1.00 28.19 117 ASP A CA 1
ATOM 757 C C . ASP A 1 103 ? 13.008 24.467 15.350 1.00 34.98 117 ASP A C 1
ATOM 758 O O . ASP A 1 103 ? 14.056 24.486 16.004 1.00 35.53 117 ASP A O 1
ATOM 763 N N . GLU A 1 104 ? 11.970 23.683 15.657 1.00 33.03 118 GLU A N 1
ATOM 764 C CA . GLU A 1 104 ? 11.962 22.764 16.786 1.00 34.35 118 GLU A CA 1
ATOM 765 C C . GLU A 1 104 ? 11.629 21.390 16.264 1.00 36.96 118 GLU A C 1
ATOM 766 O O . GLU A 1 104 ? 12.398 20.456 16.499 1.00 38.49 118 GLU A O 1
ATOM 768 N N . VAL A 1 105 ? 10.517 21.276 15.503 1.00 31.50 119 VAL A N 1
ATOM 769 C CA . VAL A 1 105 ? 10.024 20.026 14.922 1.00 29.70 119 VAL A CA 1
ATOM 770 C C . VAL A 1 105 ? 10.458 19.943 13.450 1.00 29.84 119 VAL A C 1
ATOM 771 O O . VAL A 1 105 ? 10.238 20.873 12.677 1.00 28.80 119 VAL A O 1
ATOM 775 N N . PHE A 1 106 ? 11.162 18.871 13.110 1.00 23.87 120 PHE A N 1
ATOM 776 C CA . PHE A 1 106 ? 11.634 18.603 11.752 1.00 22.47 120 PHE A CA 1
ATOM 777 C C . PHE A 1 106 ? 11.155 17.221 11.281 1.00 28.62 120 PHE A C 1
ATOM 778 O O . PHE A 1 106 ? 10.985 16.322 12.104 1.00 29.36 120 PHE A O 1
ATOM 786 N N . HIS A 1 107 ? 10.981 17.040 9.961 1.00 24.79 121 HIS A N 1
ATOM 787 C CA . HIS A 1 107 ? 10.706 15.727 9.393 1.00 24.82 121 HIS A CA 1
ATOM 788 C C . HIS A 1 107 ? 11.777 15.336 8.417 1.00 28.21 121 HIS A C 1
ATOM 789 O O . HIS A 1 107 ? 12.376 16.184 7.736 1.00 25.67 121 HIS A O 1
ATOM 796 N N . LEU A 1 108 ? 12.033 14.027 8.368 1.00 25.55 122 LEU A N 1
ATOM 797 C CA . LEU A 1 108 ? 12.876 13.380 7.376 1.00 24.51 122 LEU A CA 1
ATOM 798 C C . LEU A 1 108 ? 11.877 12.637 6.536 1.00 28.33 122 LEU A C 1
ATOM 799 O O . LEU A 1 108 ? 11.326 11.641 7.004 1.00 29.17 122 LEU A O 1
ATOM 804 N N . SER A 1 109 ? 11.509 13.193 5.380 1.00 25.63 123 SER A N 1
ATOM 805 C CA . SER A 1 109 ? 10.458 12.556 4.572 1.00 28.42 123 SER A CA 1
ATOM 806 C C . SER A 1 109 ? 11.019 11.851 3.369 1.00 31.88 123 SER A C 1
ATOM 807 O O . SER A 1 109 ? 11.764 12.459 2.606 1.00 30.72 123 SER A O 1
ATOM 810 N N . ALA A 1 110 ? 10.653 10.557 3.197 1.00 31.57 124 ALA A N 1
ATOM 811 C CA . ALA A 1 110 ? 11.064 9.715 2.076 1.00 33.75 124 ALA A CA 1
ATOM 812 C C . ALA A 1 110 ? 10.549 10.293 0.765 1.00 39.45 124 ALA A C 1
ATOM 813 O O . ALA A 1 110 ? 9.493 10.922 0.716 1.00 39.82 124 ALA A O 1
ATOM 815 N N . LEU A 1 111 ? 11.358 10.117 -0.277 1.00 38.01 125 LEU A N 1
ATOM 816 C CA . LEU A 1 111 ? 11.117 10.565 -1.637 1.00 39.86 125 LEU A CA 1
ATOM 817 C C . LEU A 1 111 ? 10.770 9.382 -2.516 1.00 48.26 125 LEU A C 1
ATOM 818 O O . LEU A 1 111 ? 11.057 8.245 -2.142 1.00 47.82 125 LEU A O 1
ATOM 823 N N . GLN A 1 112 ? 10.186 9.653 -3.694 1.00 49.34 126 GLN A N 1
ATOM 824 C CA . GLN A 1 112 ? 9.847 8.653 -4.701 1.00 53.89 126 GLN A CA 1
ATOM 825 C C . GLN A 1 112 ? 11.134 8.110 -5.301 1.00 60.22 126 GLN A C 1
ATOM 826 O O . GLN A 1 112 ? 12.048 8.895 -5.577 1.00 58.99 126 GLN A O 1
ATOM 828 N N . ASP A 1 113 ? 11.214 6.774 -5.464 1.00 59.61 127 ASP A N 1
ATOM 829 C CA A ASP A 1 113 ? 12.390 6.097 -6.016 0.50 60.82 127 ASP A CA 1
ATOM 830 C CA B ASP A 1 113 ? 12.378 6.081 -6.016 0.50 61.21 127 ASP A CA 1
ATOM 831 C C . ASP A 1 113 ? 12.216 5.906 -7.543 1.00 71.76 127 ASP A C 1
ATOM 832 O O . ASP A 1 113 ? 11.143 6.196 -8.080 1.00 73.88 127 ASP A O 1
ATOM 849 N N . ASN A 1 115 ? 13.361 3.515 -11.391 1.00 86.43 129 ASN A N 1
ATOM 850 C CA . ASN A 1 115 ? 13.740 2.266 -12.041 1.00 89.76 129 ASN A CA 1
ATOM 851 C C . ASN A 1 115 ? 15.031 2.499 -12.870 1.00 93.74 129 ASN A C 1
ATOM 852 O O . ASN A 1 115 ? 15.101 2.128 -14.047 1.00 99.23 129 ASN A O 1
ATOM 854 N N . ARG A 1 116 ? 16.049 3.129 -12.236 1.00 84.55 130 ARG A N 1
ATOM 855 C CA . ARG A 1 116 ? 17.367 3.421 -12.822 1.00 85.15 130 ARG A CA 1
ATOM 856 C C . ARG A 1 116 ? 18.461 3.493 -11.718 1.00 83.26 130 ARG A C 1
ATOM 857 O O . ARG A 1 116 ? 18.135 3.495 -10.528 1.00 77.49 130 ARG A O 1
ATOM 865 N N . ILE A 1 117 ? 19.755 3.509 -12.135 1.00 81.64 131 ILE A N 1
ATOM 866 C CA . ILE A 1 117 ? 20.958 3.551 -11.281 1.00 78.05 131 ILE A CA 1
ATOM 867 C C . ILE A 1 117 ? 20.932 4.799 -10.348 1.00 77.67 131 ILE A C 1
ATOM 868 O O . ILE A 1 117 ? 20.284 5.800 -10.694 1.00 77.28 131 ILE A O 1
ATOM 873 N N . PRO A 1 118 ? 21.569 4.755 -9.142 1.00 70.34 132 PRO A N 1
ATOM 874 C CA . PRO A 1 118 ? 21.493 5.924 -8.238 1.00 65.45 132 PRO A CA 1
ATOM 875 C C . PRO A 1 118 ? 22.092 7.188 -8.849 1.00 70.15 132 PRO A C 1
ATOM 876 O O . PRO A 1 118 ? 23.050 7.119 -9.625 1.00 73.55 132 PRO A O 1
ATOM 880 N N . ILE A 1 119 ? 21.503 8.338 -8.508 1.00 63.39 133 ILE A N 1
ATOM 881 C CA . ILE A 1 119 ? 21.919 9.657 -8.976 1.00 64.30 133 ILE A CA 1
ATOM 882 C C . ILE A 1 119 ? 23.401 9.905 -8.590 1.00 65.72 133 ILE A C 1
ATOM 883 O O . ILE A 1 119 ? 23.809 9.512 -7.496 1.00 61.08 133 ILE A O 1
ATOM 888 N N . ASP A 1 120 ? 24.212 10.480 -9.516 1.00 65.54 134 ASP A N 1
ATOM 889 C CA . ASP A 1 120 ? 25.626 10.786 -9.244 1.00 65.42 134 ASP A CA 1
ATOM 890 C C . ASP A 1 120 ? 25.853 12.308 -9.085 1.00 69.37 134 ASP A C 1
ATOM 891 O O . ASP A 1 120 ? 26.992 12.731 -8.849 1.00 70.23 134 ASP A O 1
ATOM 896 N N . ILE A 1 121 ? 24.774 13.117 -9.257 1.00 64.19 135 ILE A N 1
ATOM 897 C CA . ILE A 1 121 ? 24.783 14.569 -9.119 1.00 63.30 135 ILE A CA 1
ATOM 898 C C . ILE A 1 121 ? 23.745 14.928 -8.055 1.00 63.27 135 ILE A C 1
ATOM 899 O O . ILE A 1 121 ? 22.547 14.872 -8.324 1.00 62.83 135 ILE A O 1
ATOM 901 N N . ALA A 1 122 ? 24.208 15.242 -6.833 1.00 56.97 136 ALA A N 1
ATOM 902 C CA . ALA A 1 122 ? 23.379 15.557 -5.656 1.00 52.60 136 ALA A CA 1
ATOM 903 C C . ALA A 1 122 ? 22.157 16.437 -5.994 1.00 58.18 136 ALA A C 1
ATOM 904 O O . ALA A 1 122 ? 21.042 16.069 -5.643 1.00 57.21 136 ALA A O 1
ATOM 906 N N . ASP A 1 123 ? 22.354 17.545 -6.735 1.00 57.47 137 ASP A N 1
ATOM 907 C CA . ASP A 1 123 ? 21.306 18.499 -7.120 1.00 57.41 137 ASP A CA 1
ATOM 908 C C . ASP A 1 123 ? 20.137 17.853 -7.900 1.00 63.37 137 ASP A C 1
ATOM 909 O O . ASP A 1 123 ? 19.021 18.368 -7.826 1.00 62.11 137 ASP A O 1
ATOM 914 N N . ASP A 1 124 ? 20.374 16.720 -8.605 1.00 62.68 138 ASP A N 1
ATOM 915 C CA . ASP A 1 124 ? 19.353 16.028 -9.414 1.00 64.85 138 ASP A CA 1
ATOM 916 C C . ASP A 1 124 ? 18.277 15.302 -8.576 1.00 64.29 138 ASP A C 1
ATOM 917 O O . ASP A 1 124 ? 17.353 14.718 -9.141 1.00 64.87 138 ASP A O 1
ATOM 922 N N . VAL A 1 125 ? 18.380 15.366 -7.251 1.00 57.23 139 VAL A N 1
ATOM 923 C CA . VAL A 1 125 ? 17.432 14.764 -6.309 1.00 54.30 139 VAL A CA 1
ATOM 924 C C . VAL A 1 125 ? 16.108 15.578 -6.289 1.00 57.76 139 VAL A C 1
ATOM 925 O O . VAL A 1 125 ? 15.032 15.023 -6.036 1.00 56.21 139 VAL A O 1
ATOM 929 N N . ALA A 1 126 ? 16.201 16.884 -6.586 1.00 55.98 140 ALA A N 1
ATOM 930 C CA . ALA A 1 126 ? 15.067 17.810 -6.639 1.00 55.93 140 ALA A CA 1
ATOM 931 C C . ALA A 1 126 ? 14.074 17.439 -7.739 1.00 63.12 140 ALA A C 1
ATOM 932 O O . ALA A 1 126 ? 12.914 17.857 -7.662 1.00 63.37 140 ALA A O 1
ATOM 934 N N . THR A 1 127 ? 14.514 16.643 -8.751 1.00 61.96 141 THR A N 1
ATOM 935 C CA . THR A 1 127 ? 13.678 16.202 -9.884 1.00 65.36 141 THR A CA 1
ATOM 936 C C . THR A 1 127 ? 12.608 15.199 -9.406 1.00 67.13 141 THR A C 1
ATOM 937 O O . THR A 1 127 ? 11.705 14.844 -10.170 1.00 70.96 141 THR A O 1
ATOM 949 N N . GLY A 1 129 ? 9.700 14.096 -6.334 1.00 53.92 143 GLY A N 1
ATOM 950 C CA . GLY A 1 129 ? 8.781 14.555 -5.301 1.00 51.28 143 GLY A CA 1
ATOM 951 C C . GLY A 1 129 ? 8.789 13.617 -4.106 1.00 52.97 143 GLY A C 1
ATOM 952 O O . GLY A 1 129 ? 9.504 12.605 -4.115 1.00 51.02 143 GLY A O 1
ATOM 953 N N . LYS A 1 130 ? 7.987 13.946 -3.066 1.00 48.44 144 LYS A N 1
ATOM 954 C CA . LYS A 1 130 ? 7.845 13.124 -1.860 1.00 46.15 144 LYS A CA 1
ATOM 955 C C . LYS A 1 130 ? 7.231 11.778 -2.189 1.00 53.30 144 LYS A C 1
ATOM 956 O O . LYS A 1 130 ? 6.525 11.646 -3.192 1.00 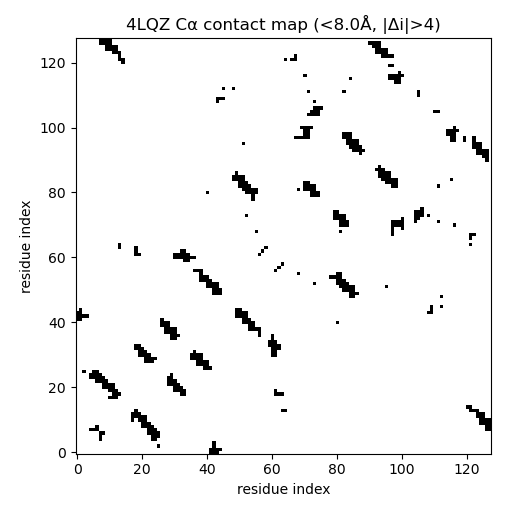57.27 144 LYS A O 1
ATOM 962 N N . SER A 1 131 ? 7.501 10.775 -1.348 1.00 48.64 145 SER A N 1
ATOM 963 C CA . SER A 1 131 ? 6.925 9.447 -1.495 1.00 50.21 145 SER A CA 1
ATOM 964 C C . SER A 1 131 ? 5.446 9.515 -1.144 1.00 56.05 145 SER A C 1
ATOM 965 O O . SER A 1 131 ? 5.106 10.260 -0.216 1.00 51.30 145 SER A O 1
ATOM 968 N N . PRO A 1 132 ? 4.545 8.771 -1.849 1.00 60.10 146 PRO A N 1
ATOM 969 C CA . PRO A 1 132 ? 3.108 8.857 -1.516 1.00 62.13 146 PRO A CA 1
ATOM 970 C C . PRO A 1 132 ? 2.809 8.315 -0.116 1.00 64.87 146 PRO A C 1
ATOM 971 O O . PRO A 1 132 ? 1.888 8.800 0.520 1.00 64.69 146 PRO A O 1
ATOM 975 N N . HIS A 1 133 ? 3.641 7.398 0.395 1.00 62.04 147 HIS A N 1
ATOM 976 C CA . HIS A 1 133 ? 3.510 6.846 1.744 1.00 62.70 147 HIS A CA 1
ATOM 977 C C . HIS A 1 133 ? 4.479 7.585 2.655 1.00 58.09 147 HIS A C 1
ATOM 978 O O . HIS A 1 133 ? 5.707 7.426 2.536 1.00 54.42 147 HIS A O 1
ATOM 985 N N . GLN A 1 134 ? 3.912 8.406 3.560 1.00 49.92 148 GLN A N 1
ATOM 986 C CA . GLN A 1 134 ? 4.673 9.249 4.481 1.00 43.90 148 GLN A CA 1
ATOM 987 C C . GLN A 1 134 ? 4.537 8.804 5.934 1.00 42.66 148 GLN A C 1
ATOM 988 O O . GLN A 1 134 ? 5.132 9.411 6.806 1.00 38.06 148 GLN A O 1
ATOM 994 N N . ASN A 1 135 ? 3.761 7.755 6.201 1.00 42.62 149 ASN A N 1
ATOM 995 C CA . ASN A 1 135 ? 3.508 7.285 7.564 1.00 43.53 149 ASN A CA 1
ATOM 996 C C . ASN A 1 135 ? 4.769 6.805 8.323 1.00 46.15 149 ASN A C 1
ATOM 997 O O . ASN A 1 135 ? 4.762 6.859 9.559 1.00 46.02 149 ASN A O 1
ATOM 1002 N N . ASP A 1 136 ? 5.854 6.378 7.622 1.00 41.28 150 ASP A N 1
ATOM 1003 C CA . ASP A 1 136 ? 7.053 5.946 8.331 1.00 38.90 150 ASP A CA 1
ATOM 1004 C C . ASP A 1 136 ? 8.092 7.060 8.421 1.00 40.42 150 ASP A C 1
ATOM 1005 O O . ASP A 1 136 ? 9.257 6.790 8.702 1.00 39.26 150 ASP A O 1
ATOM 1010 N N . ARG A 1 137 ? 7.667 8.305 8.255 1.00 36.25 151 ARG A N 1
ATOM 1011 C CA . ARG A 1 137 ? 8.592 9.431 8.301 1.00 32.32 151 ARG A CA 1
ATOM 1012 C C . ARG A 1 137 ? 9.205 9.594 9.687 1.00 33.63 151 ARG A C 1
ATOM 1013 O O . ARG A 1 137 ? 8.595 9.287 10.714 1.00 33.26 151 ARG A O 1
ATOM 1034 N N . THR A 1 139 ? 10.708 11.948 12.742 1.00 31.17 153 THR A N 1
ATOM 1035 C CA . THR A 1 139 ? 10.536 13.287 13.317 1.00 31.49 153 THR A CA 1
ATOM 1036 C C . THR A 1 139 ? 11.788 13.567 14.145 1.00 33.46 153 THR A C 1
ATOM 1037 O O . THR A 1 139 ? 12.188 12.738 14.984 1.00 35.23 153 THR A O 1
ATOM 1041 N N . LEU A 1 140 ? 12.434 14.688 13.874 1.00 26.37 154 LEU A N 1
ATOM 1042 C CA . LEU A 1 140 ? 13.600 15.118 14.652 1.00 26.12 154 LEU A CA 1
ATOM 1043 C C . LEU A 1 140 ? 13.186 16.322 15.487 1.00 30.83 154 LEU A C 1
ATOM 1044 O O . LEU A 1 140 ? 12.600 17.252 14.940 1.00 29.81 154 LEU A O 1
ATOM 1049 N N . LYS A 1 141 ? 13.391 16.267 16.815 1.00 29.25 155 LYS A N 1
ATOM 1050 C CA . LYS A 1 141 ? 13.016 17.377 17.711 1.00 30.70 155 LYS A CA 1
ATOM 1051 C C . LYS A 1 141 ? 14.276 17.967 18.243 1.00 34.49 155 LYS A C 1
ATOM 1052 O O . LYS A 1 141 ? 15.031 17.252 18.896 1.00 33.56 155 LYS A O 1
ATOM 1058 N N . LEU A 1 142 ? 14.540 19.246 17.925 1.00 33.91 156 LEU A N 1
ATOM 1059 C CA . LEU A 1 142 ? 15.782 19.945 18.266 1.00 35.80 156 LEU A CA 1
ATOM 1060 C C . LEU A 1 142 ? 15.988 20.064 19.768 1.00 45.18 156 LEU A C 1
ATOM 1061 O O . LEU A 1 142 ? 15.037 20.371 20.496 1.00 46.68 156 LEU A O 1
ATOM 1066 N N . ASN A 1 143 ? 17.249 19.782 20.222 1.00 43.70 157 ASN A N 1
ATOM 1067 C CA . ASN A 1 143 ? 17.670 19.864 21.628 1.00 75.60 157 ASN A CA 1
ATOM 1068 C C . ASN A 1 143 ? 18.324 21.225 21.932 1.00 101.39 157 ASN A C 1
ATOM 1069 O O . ASN A 1 143 ? 19.419 21.525 21.453 1.00 56.84 157 ASN A O 1
#

Sequence (128 aa):
ENLYFQGQRFEIQQHNETIGSIYFSADYAHIRGIEKGTAKYFIDKVGSSKRYLFIEYIPDNVLNCKPDFWKTLKYKKDKVTYYVYLIENLDDEVFHLSALQDDNRIPIDIADDVATGKSPHQNDRTLKLN

Secondary structure (DSSP, 8-state):
---SSTT-EEEEEETTEEEEEEEE-SSEEEEESSSEEEEEEEEEEETTEEEEEE----TTTS---GGGG-S-EEEETTEEEEEEEEEESSSSEEEEEEB----SPBSSGGGGG--B-S--TT--EEE-

Radius of gyration: 13.56 Å; Cα contacts (8 Å, |Δi|>4): 306; chains: 1; bounding box: 29×30×34 Å

Solvent-accessible surface area: 7243 Å² total

Organism: Staphylococcus aureus (strain Mu50 / ATCC 700699) (NCBI:txid158878)

Foldseek 3Di:
DDCPQAQWKWFDDWPNDTQWMWHHHPFWIWTAGCHTDIWGWDWDDADNWIKIWIADDDCNGTVADVCQQVAAWADDDHTITQMFTWADDDVFKIKGFGADYPDDHDDDPNCSVVGTDPDGNRMIIGTD